Protein AF-A0A5R2N1Y0-F1 (afdb_monomer_lite)

Secondary structure (DSSP, 8-state):
-TT-S------S-----GGGGGGS-HHHHHHHHHHHHHHHHHH-HHHHHHHHHHHHHHHHTSHHHHHHHHHHHHHHHHHHHH-TTSSSGGGGGGTTHHHHHHHHHHTTT-TTT--HHHHHHHHHHHHHHHHHHTTSS-HHHHHHHHHHT-

Structure (mmCIF, N/CA/C/O backbone):
data_AF-A0A5R2N1Y0-F1
#
_entry.id   AF-A0A5R2N1Y0-F1
#
loop_
_atom_site.group_PDB
_atom_site.id
_atom_site.type_symbol
_atom_site.label_atom_id
_atom_site.label_alt_id
_atom_site.label_comp_id
_atom_site.label_asym_id
_atom_site.label_entity_id
_atom_site.label_seq_id
_atom_site.pdbx_PDB_ins_code
_atom_site.Cartn_x
_atom_site.Cartn_y
_atom_site.Cartn_z
_atom_site.occupancy
_atom_site.B_iso_or_equiv
_atom_site.auth_seq_id
_atom_site.auth_comp_id
_atom_site.auth_asym_id
_atom_site.auth_atom_id
_atom_site.pdbx_PDB_model_num
ATOM 1 N N . GLY A 1 1 ? 13.687 18.763 3.401 1.00 62.72 1 GLY A N 1
ATOM 2 C CA . GLY A 1 1 ? 13.274 17.376 3.109 1.00 62.72 1 GLY A CA 1
ATOM 3 C C . GLY A 1 1 ? 12.620 16.778 4.337 1.00 62.72 1 GLY A C 1
ATOM 4 O O . GLY A 1 1 ? 12.971 17.194 5.436 1.00 62.72 1 GLY A O 1
ATOM 5 N N . LYS A 1 2 ? 11.665 15.855 4.161 1.00 71.69 2 LYS A N 1
ATOM 6 C CA . LYS A 1 2 ? 11.088 15.062 5.264 1.00 71.69 2 LYS A CA 1
ATOM 7 C C . LYS A 1 2 ? 12.122 14.015 5.724 1.00 71.69 2 LYS A C 1
ATOM 9 O O . LYS A 1 2 ? 12.886 13.537 4.894 1.00 71.69 2 LYS A O 1
ATOM 14 N N . ASN A 1 3 ? 12.158 13.692 7.019 1.00 80.44 3 ASN A N 1
ATOM 15 C CA . ASN A 1 3 ? 12.968 12.609 7.614 1.00 80.44 3 ASN A CA 1
ATOM 16 C C . ASN A 1 3 ? 14.490 12.646 7.332 1.00 80.44 3 ASN A C 1
ATOM 18 O O . ASN A 1 3 ? 15.128 11.604 7.262 1.00 80.44 3 ASN A O 1
ATOM 22 N N . LEU A 1 4 ? 15.091 13.836 7.190 1.00 86.06 4 LEU A N 1
ATOM 23 C CA . LEU A 1 4 ? 16.529 13.982 6.888 1.00 86.06 4 LEU A CA 1
ATOM 24 C C . LEU A 1 4 ? 17.471 13.683 8.069 1.00 86.06 4 LEU A C 1
ATOM 26 O O . LEU A 1 4 ? 18.676 13.568 7.870 1.00 86.06 4 LEU A O 1
ATOM 30 N N . VAL A 1 5 ? 16.945 13.605 9.293 1.00 92.12 5 VAL A N 1
ATOM 31 C CA . VAL A 1 5 ? 17.715 13.326 10.512 1.00 92.12 5 VAL A CA 1
ATOM 32 C C . VAL A 1 5 ? 16.992 12.229 11.286 1.00 92.12 5 VAL A C 1
ATOM 34 O O . VAL A 1 5 ? 15.811 12.379 11.596 1.00 92.12 5 VAL A O 1
ATOM 37 N N . GLY A 1 6 ? 17.691 11.136 11.596 1.00 90.38 6 GLY A N 1
ATOM 38 C CA . GLY A 1 6 ? 17.129 9.989 12.306 1.00 90.38 6 GLY A CA 1
ATOM 39 C C . GLY A 1 6 ? 18.164 8.903 12.600 1.00 90.38 6 GLY A C 1
ATOM 40 O O . GLY A 1 6 ? 19.338 9.041 12.260 1.00 90.38 6 GLY A O 1
ATOM 41 N N . VAL A 1 7 ? 17.711 7.825 13.242 1.00 92.38 7 VAL A N 1
ATOM 42 C CA . VAL A 1 7 ? 18.496 6.613 13.524 1.00 92.38 7 VAL A CA 1
ATOM 43 C C . VAL A 1 7 ? 17.665 5.372 13.200 1.00 92.38 7 VAL A C 1
ATOM 45 O O . VAL A 1 7 ? 16.441 5.392 13.341 1.00 92.38 7 VAL A O 1
ATOM 48 N N . PHE A 1 8 ? 18.323 4.284 12.797 1.00 90.12 8 PHE A N 1
ATOM 49 C CA . PHE A 1 8 ? 17.684 2.974 12.671 1.00 90.12 8 PHE A CA 1
ATOM 50 C C . PHE A 1 8 ? 17.587 2.334 14.062 1.00 90.12 8 PHE A C 1
ATOM 52 O O . PHE A 1 8 ? 18.607 2.018 14.672 1.00 90.12 8 PHE A O 1
ATOM 59 N N . LEU A 1 9 ? 16.367 2.186 14.586 1.00 92.50 9 LEU A N 1
ATOM 60 C CA . LEU A 1 9 ? 16.104 1.589 15.897 1.00 92.50 9 LEU A CA 1
ATOM 61 C C . LEU A 1 9 ? 14.859 0.697 15.835 1.00 92.50 9 LEU A C 1
ATOM 63 O O . LEU A 1 9 ? 13.765 1.177 15.540 1.00 92.50 9 LEU A O 1
ATOM 67 N N . GLN A 1 10 ? 15.025 -0.591 16.141 1.00 92.38 10 GLN A N 1
ATOM 68 C CA . GLN A 1 10 ? 13.925 -1.557 16.155 1.00 92.38 10 GLN A CA 1
ATOM 69 C C . GLN A 1 10 ? 13.102 -1.446 17.454 1.00 92.38 10 GLN A C 1
ATOM 71 O O . GLN A 1 10 ? 13.680 -1.309 18.539 1.00 92.38 10 GLN A O 1
ATOM 76 N N . PRO A 1 11 ? 11.760 -1.521 17.389 1.00 94.12 11 PRO A N 1
ATOM 77 C CA . PRO A 1 11 ? 10.923 -1.567 18.583 1.00 94.12 11 PRO A CA 1
ATOM 78 C C . PRO A 1 11 ? 11.066 -2.915 19.305 1.00 94.12 11 PRO A C 1
ATOM 80 O O . PRO A 1 11 ? 11.349 -3.941 18.693 1.00 94.12 11 PRO A O 1
ATOM 83 N N . ARG A 1 12 ? 10.798 -2.941 20.618 1.00 96.56 12 ARG A N 1
ATOM 84 C CA . ARG A 1 12 ? 10.748 -4.203 21.388 1.00 96.56 12 ARG A CA 1
ATOM 85 C C . ARG A 1 12 ? 9.492 -5.031 21.098 1.00 96.56 12 ARG A C 1
ATOM 87 O O . ARG A 1 12 ? 9.517 -6.243 21.272 1.00 96.56 12 ARG A O 1
ATOM 94 N N . LEU A 1 13 ? 8.400 -4.365 20.727 1.00 95.94 13 LEU A N 1
ATOM 95 C CA . LEU A 1 13 ? 7.104 -4.955 20.401 1.00 95.94 13 LEU A CA 1
ATOM 96 C C . LEU A 1 13 ? 6.306 -3.960 19.551 1.00 95.94 13 LEU A C 1
ATOM 98 O O . LEU A 1 13 ? 6.347 -2.758 19.814 1.00 95.94 13 LEU A O 1
ATOM 102 N N . VAL A 1 14 ? 5.549 -4.472 18.582 1.00 95.44 14 VAL A N 1
ATOM 103 C CA . VAL A 1 14 ? 4.471 -3.742 17.906 1.00 95.44 14 VAL A CA 1
ATOM 104 C C . VAL A 1 14 ? 3.162 -4.442 18.257 1.00 95.44 14 VAL A C 1
ATOM 106 O O . VAL A 1 14 ? 3.013 -5.630 17.982 1.00 95.44 14 VAL A O 1
ATOM 109 N N . LEU A 1 15 ? 2.234 -3.719 18.882 1.00 95.88 15 LEU A N 1
ATOM 110 C CA . LEU A 1 15 ? 0.881 -4.195 19.164 1.00 95.88 15 LEU A CA 1
ATOM 111 C C . LEU A 1 15 ? -0.081 -3.500 18.198 1.00 95.88 15 LEU A C 1
ATOM 113 O O . LEU A 1 15 ? -0.188 -2.275 18.222 1.00 95.88 15 LEU A O 1
ATOM 117 N N . ALA A 1 16 ? -0.749 -4.277 17.347 1.00 93.69 16 ALA A N 1
ATOM 118 C CA . ALA A 1 16 ? -1.691 -3.778 16.350 1.00 93.69 16 ALA A CA 1
ATOM 119 C C . ALA A 1 16 ? -3.086 -4.352 16.625 1.00 93.69 16 ALA A C 1
ATOM 121 O O . ALA A 1 16 ? -3.430 -5.424 16.134 1.00 93.69 16 ALA A O 1
ATOM 122 N N . ASP A 1 17 ? -3.867 -3.645 17.441 1.00 95.44 17 ASP A N 1
ATOM 123 C CA . ASP A 1 17 ? -5.274 -3.970 17.677 1.00 95.44 17 ASP A CA 1
ATOM 124 C C . ASP A 1 17 ? -6.114 -3.539 16.465 1.00 95.44 17 ASP A C 1
ATOM 126 O O . ASP A 1 17 ? -6.199 -2.353 16.130 1.00 95.44 17 ASP A O 1
ATOM 130 N N . THR A 1 18 ? -6.701 -4.514 15.773 1.00 95.38 18 THR A N 1
ATOM 131 C CA . THR A 1 18 ? -7.442 -4.282 14.530 1.00 95.38 18 THR A CA 1
ATOM 132 C C . THR A 1 18 ? -8.825 -3.678 14.745 1.00 95.38 18 THR A C 1
ATOM 134 O O . THR A 1 18 ? -9.396 -3.165 13.780 1.00 95.38 18 THR A O 1
ATOM 137 N N . GLU A 1 19 ? -9.362 -3.720 15.967 1.00 94.69 19 GLU A N 1
ATOM 138 C CA . GLU A 1 19 ? -10.666 -3.134 16.310 1.00 94.69 19 GLU A CA 1
ATOM 139 C C . GLU A 1 19 ? -10.589 -1.603 16.367 1.00 94.69 19 GLU A C 1
ATOM 141 O O . GLU A 1 19 ? -11.542 -0.909 16.020 1.00 94.69 19 GLU A O 1
ATOM 146 N N . VAL A 1 20 ? -9.416 -1.039 16.682 1.00 96.00 20 VAL A N 1
ATOM 147 C CA . VAL A 1 20 ? -9.197 0.422 16.678 1.00 96.00 20 VAL A CA 1
ATOM 148 C C . VAL A 1 20 ? -9.515 1.039 15.307 1.00 96.00 20 VAL A C 1
ATOM 150 O O . VAL A 1 20 ? -9.963 2.188 15.223 1.00 96.00 20 VAL A O 1
ATOM 153 N N . LEU A 1 21 ? -9.347 0.266 14.228 1.00 97.19 21 LEU A N 1
ATOM 154 C CA . LEU A 1 21 ? -9.625 0.696 12.858 1.00 97.19 21 LEU A CA 1
ATOM 155 C C . LEU A 1 21 ? -11.114 0.963 12.592 1.00 97.19 21 LEU A C 1
ATOM 157 O O . LEU A 1 21 ? -11.416 1.692 11.651 1.00 97.19 21 LEU A O 1
ATOM 161 N N . ASP A 1 22 ? -12.034 0.467 13.425 1.00 96.12 22 ASP A N 1
ATOM 162 C CA . ASP A 1 22 ? -13.475 0.731 13.272 1.00 96.12 22 ASP A CA 1
ATOM 163 C C . ASP A 1 22 ? -13.849 2.192 13.556 1.00 96.12 22 ASP A C 1
ATOM 165 O O . ASP A 1 22 ? -14.909 2.664 13.146 1.00 96.12 22 ASP A O 1
ATOM 169 N N . THR A 1 23 ? -12.963 2.935 14.225 1.00 96.88 23 THR A N 1
ATOM 170 C CA . THR A 1 23 ? -13.138 4.372 14.489 1.00 96.88 23 THR A CA 1
ATOM 171 C C . THR A 1 23 ? -12.420 5.266 13.475 1.00 96.88 23 THR A C 1
ATOM 173 O O . THR A 1 23 ? -12.586 6.488 13.493 1.00 96.88 23 THR A O 1
ATOM 176 N N . LEU A 1 24 ? -11.622 4.679 12.577 1.00 97.62 24 LEU A N 1
ATOM 177 C CA . LEU A 1 24 ? -10.833 5.411 11.595 1.00 97.62 24 LEU A CA 1
ATOM 178 C C . LEU A 1 24 ? -11.743 5.947 10.474 1.00 97.62 24 LEU A C 1
ATOM 180 O O . LEU A 1 24 ? -12.561 5.193 9.939 1.00 97.62 24 LEU A O 1
ATOM 184 N N . PRO A 1 25 ? -11.602 7.218 10.043 1.00 97.38 25 PRO A N 1
ATOM 185 C CA . PRO A 1 25 ? -12.332 7.707 8.883 1.00 97.38 25 PRO A CA 1
ATOM 186 C C . PRO A 1 25 ? -12.077 6.819 7.665 1.00 97.38 25 PRO A C 1
ATOM 188 O O . PRO A 1 25 ? -10.933 6.505 7.337 1.00 97.38 25 PRO A O 1
ATOM 191 N N . ILE A 1 26 ? -13.143 6.465 6.945 1.00 97.38 26 ILE A N 1
ATOM 192 C CA . ILE A 1 26 ? -13.067 5.542 5.803 1.00 97.38 26 ILE A CA 1
ATOM 193 C C . ILE A 1 26 ? -12.047 5.975 4.738 1.00 97.38 26 ILE A C 1
ATOM 195 O O . ILE A 1 26 ? -11.435 5.134 4.085 1.00 97.38 26 ILE A O 1
ATOM 199 N N . ARG A 1 27 ? -11.827 7.287 4.581 1.00 97.88 27 ARG A N 1
ATOM 200 C CA . ARG A 1 27 ? -10.811 7.844 3.679 1.00 97.88 27 ARG A CA 1
ATOM 201 C C . ARG A 1 27 ? -9.393 7.431 4.084 1.00 97.88 27 ARG A C 1
ATOM 203 O O . ARG A 1 27 ? -8.631 6.994 3.230 1.00 97.88 27 ARG A O 1
ATOM 210 N N . GLU A 1 28 ? -9.071 7.502 5.372 1.00 97.94 28 GLU A N 1
ATOM 211 C CA . GLU A 1 28 ? -7.765 7.092 5.902 1.00 97.94 28 GLU A CA 1
ATOM 212 C C . GLU A 1 28 ? -7.592 5.572 5.836 1.00 97.94 28 GLU A C 1
ATOM 214 O O . GLU A 1 28 ? -6.517 5.084 5.493 1.00 97.94 28 GLU A O 1
ATOM 219 N N . PHE A 1 29 ? -8.665 4.807 6.072 1.00 98.06 29 PHE A N 1
ATOM 220 C CA . PHE A 1 29 ? -8.626 3.354 5.896 1.00 98.06 29 PHE A CA 1
ATOM 221 C C . PHE A 1 29 ? -8.324 2.972 4.439 1.00 98.06 29 PHE A C 1
ATOM 223 O O . PHE A 1 29 ? -7.453 2.143 4.186 1.00 98.06 29 PHE A O 1
ATOM 230 N N . ARG A 1 30 ? -8.988 3.614 3.466 1.00 97.94 30 ARG A N 1
ATOM 231 C CA . ARG A 1 30 ? -8.702 3.429 2.030 1.00 97.94 30 ARG A CA 1
ATOM 232 C C . ARG A 1 30 ? -7.267 3.807 1.677 1.00 97.94 30 ARG A C 1
ATOM 234 O O . ARG A 1 30 ? -6.619 3.082 0.929 1.00 97.94 30 ARG A O 1
ATOM 241 N N . ALA A 1 31 ? -6.765 4.906 2.238 1.00 97.81 31 ALA A N 1
ATOM 242 C CA . ALA A 1 31 ? -5.382 5.321 2.047 1.00 97.81 31 ALA A CA 1
ATOM 243 C C . ALA A 1 31 ? -4.401 4.255 2.570 1.00 97.81 31 ALA A C 1
ATOM 245 O O . ALA A 1 31 ? -3.474 3.879 1.858 1.00 97.81 31 ALA A O 1
ATOM 246 N N . GLY A 1 32 ? -4.636 3.702 3.763 1.00 97.69 32 GLY A N 1
ATOM 247 C CA . GLY A 1 32 ? -3.838 2.593 4.294 1.00 97.69 32 GLY A CA 1
ATOM 248 C C . GLY A 1 32 ? -3.960 1.305 3.471 1.00 97.69 32 GLY A C 1
ATOM 249 O O . GLY A 1 32 ? -2.975 0.595 3.282 1.00 97.69 32 GLY A O 1
ATOM 250 N N . TYR A 1 33 ? -5.142 1.017 2.922 1.00 98.31 33 TYR A N 1
ATOM 251 C CA . TYR A 1 33 ? -5.372 -0.158 2.079 1.00 98.31 33 TYR A CA 1
ATOM 252 C C . TYR A 1 33 ? -4.528 -0.147 0.795 1.00 98.31 33 TYR A C 1
ATOM 254 O O . TYR A 1 33 ? -4.066 -1.203 0.362 1.00 98.31 33 TYR A O 1
ATOM 262 N N . ALA A 1 34 ? -4.253 1.027 0.216 1.00 98.25 34 ALA A N 1
ATOM 263 C CA . ALA A 1 34 ? -3.364 1.139 -0.942 1.00 98.25 34 ALA A CA 1
ATOM 264 C C . ALA A 1 34 ? -1.969 0.543 -0.663 1.00 98.25 34 ALA A C 1
ATOM 266 O O . ALA A 1 34 ? -1.387 -0.117 -1.523 1.00 98.25 34 ALA A O 1
ATOM 267 N N . GLU A 1 35 ? -1.457 0.695 0.558 1.00 97.94 35 GLU A N 1
ATOM 268 C CA . GLU A 1 35 ? -0.184 0.097 0.971 1.00 97.94 35 GLU A CA 1
ATOM 269 C C . GLU A 1 35 ? -0.266 -1.430 1.113 1.00 97.94 35 GLU A C 1
ATOM 271 O O . GLU A 1 35 ? 0.707 -2.122 0.814 1.00 97.94 35 GLU A O 1
ATOM 276 N N . LEU A 1 36 ? -1.422 -1.979 1.509 1.00 97.12 36 LEU A N 1
ATOM 277 C CA . LEU A 1 36 ? -1.640 -3.432 1.514 1.00 97.12 36 LEU A CA 1
ATOM 278 C C . LEU A 1 36 ? -1.548 -3.990 0.090 1.00 97.12 36 LEU A C 1
ATOM 280 O O . LEU A 1 36 ? -0.793 -4.931 -0.155 1.00 97.12 36 LEU A O 1
ATOM 284 N N . ALA A 1 37 ? -2.255 -3.363 -0.856 1.00 98.19 37 ALA A N 1
ATOM 285 C CA . ALA A 1 37 ? -2.208 -3.744 -2.265 1.00 98.19 37 ALA A CA 1
ATOM 286 C C . ALA A 1 37 ? -0.781 -3.650 -2.833 1.00 98.19 37 ALA A C 1
ATOM 288 O O . ALA A 1 37 ? -0.351 -4.547 -3.559 1.00 98.19 37 ALA A O 1
ATO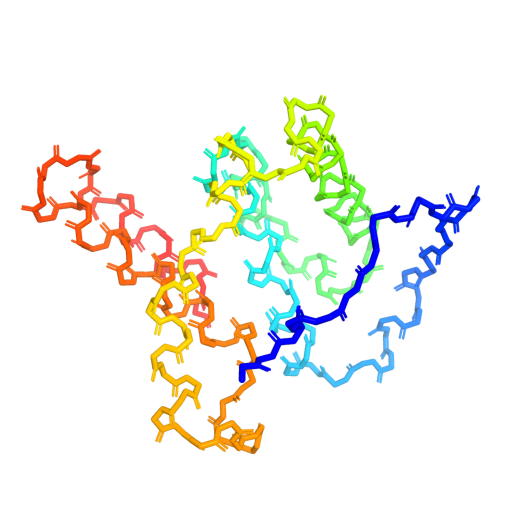M 289 N N . LYS A 1 38 ? -0.010 -2.623 -2.442 1.00 98.38 38 LYS A N 1
ATOM 290 C CA . LYS A 1 38 ? 1.391 -2.446 -2.852 1.00 98.38 38 LYS A CA 1
ATOM 291 C C . LYS A 1 38 ? 2.250 -3.676 -2.552 1.00 98.38 38 LYS A C 1
ATOM 293 O O . LYS A 1 38 ? 3.023 -4.088 -3.411 1.00 98.38 38 LYS A O 1
ATOM 298 N N . TYR A 1 39 ? 2.113 -4.284 -1.371 1.00 97.56 39 TYR A N 1
ATOM 299 C CA . TYR A 1 39 ? 2.870 -5.498 -1.035 1.00 97.56 39 TYR A CA 1
ATOM 300 C C . TYR A 1 39 ? 2.540 -6.667 -1.966 1.00 97.56 39 TYR A C 1
ATOM 302 O O . TYR A 1 39 ? 3.450 -7.381 -2.386 1.00 97.56 39 TYR A O 1
ATOM 310 N N . GLY A 1 40 ? 1.263 -6.822 -2.327 1.00 97.12 40 GLY A N 1
ATOM 311 C CA . GLY A 1 40 ? 0.829 -7.808 -3.313 1.00 97.12 40 GLY A CA 1
ATOM 312 C C . GLY A 1 40 ? 1.479 -7.599 -4.685 1.00 97.12 40 GLY A C 1
ATOM 313 O O . GLY A 1 40 ? 1.937 -8.549 -5.314 1.00 97.12 40 GLY A O 1
ATOM 314 N N . LEU A 1 41 ? 1.581 -6.340 -5.115 1.00 97.25 41 LEU A N 1
ATOM 315 C CA . LEU A 1 41 ? 2.114 -5.956 -6.426 1.00 97.25 41 LEU A CA 1
ATOM 316 C C . LEU A 1 41 ? 3.643 -6.013 -6.537 1.00 97.25 41 LEU A C 1
ATOM 318 O O . LEU A 1 41 ? 4.157 -6.067 -7.650 1.00 97.25 41 LEU A O 1
ATOM 322 N N . ILE A 1 42 ? 4.371 -5.972 -5.419 1.00 95.62 42 ILE A N 1
ATOM 323 C CA . ILE A 1 42 ? 5.840 -6.023 -5.427 1.00 95.62 42 ILE A CA 1
ATOM 324 C C . ILE A 1 42 ? 6.343 -7.460 -5.598 1.00 95.62 42 ILE A C 1
ATOM 326 O O . ILE A 1 42 ? 7.167 -7.708 -6.471 1.00 95.62 42 ILE A O 1
ATOM 330 N N . ASP A 1 43 ? 5.889 -8.383 -4.743 1.00 92.44 43 ASP A N 1
ATOM 331 C CA . ASP A 1 43 ? 6.462 -9.740 -4.657 1.00 92.44 43 ASP A CA 1
ATOM 332 C C . ASP A 1 43 ? 5.500 -10.750 -3.992 1.00 92.44 43 ASP A C 1
ATOM 334 O O . ASP A 1 43 ? 5.927 -11.727 -3.385 1.00 92.44 43 ASP A O 1
ATOM 338 N N . ARG A 1 44 ? 4.180 -10.496 -4.013 1.00 96.62 44 ARG A N 1
ATOM 339 C CA . ARG A 1 44 ? 3.166 -11.410 -3.439 1.00 96.62 44 ARG A CA 1
ATOM 340 C C . ARG A 1 44 ? 1.906 -11.494 -4.311 1.00 96.62 44 ARG A C 1
ATOM 342 O O . ARG A 1 44 ? 0.832 -11.054 -3.885 1.00 96.62 44 ARG A O 1
ATOM 349 N N . PRO A 1 45 ? 1.995 -12.047 -5.531 1.00 96.44 45 PRO A N 1
ATOM 350 C CA . PRO A 1 45 ? 0.871 -12.071 -6.467 1.00 96.44 45 PRO A CA 1
ATOM 351 C C . PRO A 1 45 ? -0.347 -12.840 -5.928 1.00 96.44 45 PRO A C 1
ATOM 353 O O . PRO A 1 45 ? -1.483 -12.442 -6.194 1.00 96.44 45 PRO A O 1
ATOM 356 N N . GLU A 1 46 ? -0.142 -13.889 -5.126 1.00 98.12 46 GLU A N 1
ATOM 357 C CA . GLU A 1 46 ? -1.222 -14.628 -4.463 1.00 98.12 46 GLU A CA 1
ATOM 358 C C . GLU A 1 46 ? -1.940 -13.761 -3.426 1.00 98.12 46 GLU A C 1
ATOM 360 O O . GLU A 1 46 ? -3.164 -13.822 -3.317 1.00 98.12 46 GLU A O 1
ATOM 365 N N . PHE A 1 47 ? -1.204 -12.910 -2.702 1.00 98.44 47 PHE A N 1
ATOM 366 C CA . PHE A 1 47 ? -1.802 -11.962 -1.765 1.00 98.44 47 PHE A CA 1
ATOM 367 C C . PHE A 1 47 ? -2.609 -10.889 -2.498 1.00 98.44 47 PHE A C 1
ATOM 369 O O . PHE A 1 47 ? -3.713 -10.562 -2.069 1.00 98.44 47 PHE A O 1
ATOM 376 N N . PHE A 1 48 ? -2.121 -10.384 -3.636 1.00 98.50 48 PHE A N 1
ATOM 377 C CA . PHE A 1 48 ? -2.900 -9.453 -4.455 1.00 98.50 48 PHE A CA 1
ATOM 378 C C . PHE A 1 48 ? -4.201 -10.095 -4.964 1.00 98.50 48 PHE A C 1
ATOM 380 O O . PHE A 1 48 ? -5.273 -9.513 -4.817 1.00 98.50 48 PHE A O 1
ATOM 387 N N . ALA A 1 49 ? -4.138 -11.328 -5.477 1.00 98.50 49 ALA A N 1
ATOM 388 C CA . ALA A 1 49 ? -5.330 -12.073 -5.891 1.00 98.50 49 ALA A CA 1
ATOM 389 C C . ALA A 1 49 ? -6.300 -12.326 -4.721 1.00 98.50 49 ALA A C 1
ATOM 391 O O . ALA A 1 49 ? -7.520 -12.238 -4.871 1.00 98.50 49 ALA A O 1
ATOM 392 N N . TRP A 1 50 ? -5.768 -12.605 -3.531 1.00 98.62 50 TRP A N 1
ATOM 393 C CA . TRP A 1 50 ? -6.571 -12.749 -2.323 1.00 98.62 50 TRP A CA 1
ATOM 394 C C . TRP A 1 50 ? -7.257 -11.433 -1.931 1.00 98.62 50 TRP A C 1
ATOM 396 O O . TRP A 1 50 ? -8.436 -11.451 -1.569 1.00 98.62 50 TRP A O 1
ATOM 406 N N . LEU A 1 51 ? -6.566 -10.293 -2.045 1.00 98.50 51 LEU A N 1
ATOM 407 C CA . LEU A 1 51 ? -7.132 -8.966 -1.791 1.00 98.50 51 LEU A CA 1
ATOM 408 C C . LEU A 1 51 ? -8.270 -8.649 -2.765 1.00 98.50 51 LEU A C 1
ATOM 410 O O . LEU A 1 51 ? -9.319 -8.180 -2.324 1.00 98.50 51 LEU A O 1
ATOM 414 N N . GLU A 1 52 ? -8.126 -8.968 -4.052 1.00 98.25 52 GLU A N 1
ATOM 415 C CA . GLU A 1 52 ? 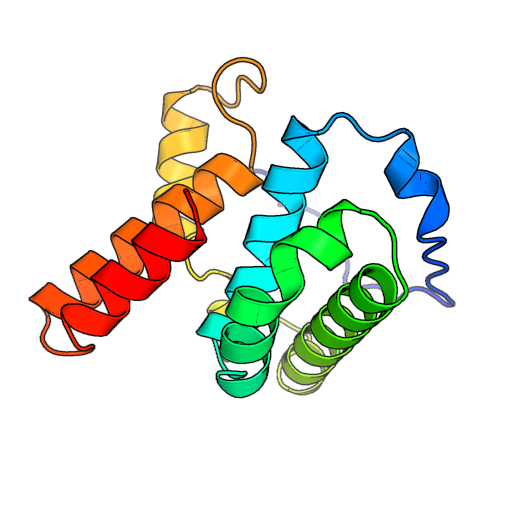-9.203 -8.811 -5.041 1.00 98.25 52 GLU A CA 1
ATOM 416 C C . GLU A 1 52 ? -10.477 -9.568 -4.642 1.00 98.25 52 GLU A C 1
ATOM 418 O O . GLU A 1 52 ? -11.581 -9.048 -4.805 1.00 98.25 52 GLU A O 1
ATOM 423 N N . ALA A 1 53 ? -10.335 -10.762 -4.064 1.00 98.25 53 ALA A N 1
ATOM 424 C CA . ALA A 1 53 ? -11.463 -11.575 -3.621 1.00 98.25 53 ALA A CA 1
ATOM 425 C C . ALA A 1 53 ? -12.036 -11.164 -2.250 1.00 98.25 53 ALA A C 1
ATOM 427 O O . ALA A 1 53 ? -13.210 -11.425 -1.979 1.00 98.25 53 ALA A O 1
ATOM 428 N N . ASN A 1 54 ? -11.236 -10.548 -1.371 1.00 98.25 54 ASN A N 1
ATOM 429 C CA . ASN A 1 54 ? -11.591 -10.369 0.045 1.00 98.25 54 ASN A CA 1
ATOM 430 C C . ASN A 1 54 ? -11.624 -8.915 0.535 1.00 98.25 54 ASN A C 1
ATOM 432 O O . ASN A 1 54 ? -11.969 -8.694 1.698 1.00 98.25 54 ASN A O 1
ATOM 436 N N . TRP A 1 55 ? -11.334 -7.915 -0.306 1.00 97.31 55 TRP A N 1
ATOM 437 C CA . TRP A 1 55 ? -11.276 -6.508 0.119 1.00 97.31 55 TRP A CA 1
ATOM 438 C C . TRP A 1 55 ? -12.532 -6.066 0.883 1.00 97.31 55 TRP A C 1
ATOM 440 O O . TRP A 1 55 ? -12.425 -5.429 1.926 1.00 97.31 55 TRP A O 1
ATOM 450 N N . GLY A 1 56 ? -13.729 -6.477 0.449 1.00 97.50 56 GLY A N 1
ATOM 451 C CA . GLY A 1 56 ? -14.975 -6.110 1.128 1.00 97.50 56 GLY A CA 1
ATOM 452 C C . GLY A 1 56 ? -15.022 -6.579 2.587 1.00 97.50 56 GLY A C 1
ATOM 453 O O . GLY A 1 56 ? -15.502 -5.859 3.459 1.00 97.50 56 GLY A O 1
ATOM 454 N N . LYS A 1 57 ? -14.453 -7.753 2.877 1.00 97.75 57 LYS A N 1
ATOM 455 C CA . LYS A 1 57 ? -14.394 -8.317 4.232 1.00 97.75 57 LYS A CA 1
ATOM 456 C C . LYS A 1 57 ? -13.298 -7.685 5.089 1.00 97.75 57 LYS A C 1
ATOM 458 O O . LYS A 1 57 ? -13.505 -7.481 6.283 1.00 97.75 57 LYS A O 1
ATOM 463 N N . VAL A 1 58 ? -12.175 -7.302 4.472 1.00 97.88 58 VAL A N 1
ATOM 464 C CA . VAL A 1 58 ? -11.123 -6.494 5.117 1.00 97.88 58 VAL A CA 1
ATOM 465 C C . VAL A 1 58 ? -11.716 -5.180 5.639 1.00 97.88 58 VAL A C 1
ATOM 467 O O . VAL A 1 58 ? -11.501 -4.799 6.792 1.00 97.88 58 VAL A O 1
ATOM 470 N N . PHE A 1 59 ? -12.523 -4.513 4.812 1.00 97.25 59 PHE A N 1
ATOM 471 C CA . PHE A 1 59 ? -13.213 -3.279 5.184 1.00 97.25 59 PHE A CA 1
ATOM 472 C C . PHE A 1 59 ? -14.292 -3.514 6.247 1.00 97.25 59 PHE A C 1
ATOM 474 O O . PHE A 1 59 ? -14.418 -2.712 7.169 1.00 97.25 59 PHE A O 1
ATOM 481 N N . ALA A 1 60 ? -15.013 -4.636 6.174 1.00 96.62 60 ALA A N 1
ATOM 482 C CA . ALA A 1 60 ? -16.046 -4.999 7.145 1.00 96.62 60 ALA A CA 1
ATOM 483 C C . ALA A 1 60 ? -15.513 -5.335 8.553 1.00 96.62 60 ALA A C 1
ATOM 485 O O . ALA A 1 60 ? -16.313 -5.460 9.474 1.00 96.62 60 ALA A O 1
ATOM 486 N N . GLY A 1 61 ? -14.195 -5.490 8.729 1.00 94.50 61 GLY A N 1
ATOM 487 C CA . GLY A 1 61 ? -13.591 -5.790 10.034 1.00 94.50 61 GLY A CA 1
ATOM 488 C C . GLY A 1 61 ? -13.619 -7.249 10.449 1.00 94.50 61 GLY A C 1
ATOM 489 O O . GLY A 1 61 ? -13.403 -7.557 11.616 1.00 94.50 61 GLY A O 1
ATOM 490 N N . GLY A 1 62 ? -13.840 -8.150 9.491 1.00 91.19 62 GLY A N 1
ATOM 491 C CA . GLY A 1 62 ? -13.735 -9.587 9.715 1.00 91.19 62 GLY A CA 1
ATOM 492 C C . GLY A 1 62 ? -12.294 -10.068 9.951 1.00 91.19 62 GLY A C 1
ATOM 493 O O . GLY A 1 62 ? -11.346 -9.275 9.899 1.00 91.19 62 GLY A O 1
ATOM 494 N N . PRO A 1 63 ? -12.100 -11.385 10.153 1.00 96.69 63 PRO A N 1
ATOM 495 C CA . PRO A 1 63 ? -10.773 -11.991 10.304 1.00 96.69 63 PRO A CA 1
ATOM 496 C C . PRO A 1 63 ? -9.834 -11.685 9.126 1.00 96.69 63 PRO A C 1
ATOM 498 O O . PRO A 1 63 ? -8.623 -11.575 9.317 1.00 96.69 63 PRO A O 1
ATOM 501 N N . GLU A 1 64 ? -10.383 -11.447 7.932 1.00 98.12 64 GLU A N 1
ATOM 502 C CA . GLU A 1 64 ? -9.639 -11.023 6.747 1.00 98.12 64 GLU A CA 1
ATOM 503 C C . GLU A 1 64 ? -8.865 -9.711 6.970 1.00 98.12 64 GLU A C 1
ATOM 505 O O . GLU A 1 64 ? -7.781 -9.530 6.416 1.00 98.12 64 GLU A O 1
ATOM 510 N N . ARG A 1 65 ? -9.364 -8.794 7.811 1.00 97.88 65 ARG A N 1
ATOM 511 C CA . ARG A 1 65 ? -8.632 -7.563 8.146 1.00 97.88 65 ARG A CA 1
ATOM 512 C C . ARG A 1 65 ? -7.319 -7.884 8.859 1.00 97.88 65 ARG A C 1
ATOM 514 O O . ARG A 1 65 ? -6.272 -7.358 8.485 1.00 97.88 65 ARG A O 1
ATOM 521 N N . ALA A 1 66 ? -7.374 -8.755 9.863 1.00 97.38 66 ALA A N 1
ATOM 522 C CA . ALA A 1 66 ? -6.195 -9.178 10.609 1.00 97.38 66 ALA A CA 1
ATOM 523 C C . ALA A 1 66 ? -5.229 -9.983 9.729 1.00 97.38 66 ALA A C 1
ATOM 525 O O . ALA A 1 66 ? -4.019 -9.771 9.803 1.00 97.38 66 ALA A O 1
ATOM 526 N N . GLU A 1 67 ? -5.752 -10.846 8.855 1.00 97.94 67 GLU A N 1
ATOM 527 C CA . GLU A 1 67 ? -4.952 -11.603 7.888 1.00 97.94 67 GLU A CA 1
ATOM 528 C C . GLU A 1 67 ? -4.189 -10.679 6.928 1.00 97.94 67 GLU A C 1
ATOM 530 O O . GLU A 1 67 ? -2.975 -10.824 6.775 1.00 97.94 67 GLU A O 1
ATOM 535 N N . ALA A 1 68 ? -4.861 -9.674 6.359 1.00 98.19 68 ALA A N 1
ATOM 536 C CA . ALA A 1 68 ? -4.239 -8.715 5.449 1.00 98.19 68 ALA A CA 1
ATOM 537 C C . ALA A 1 68 ? -3.129 -7.895 6.128 1.00 98.19 68 ALA A C 1
ATOM 539 O O . ALA A 1 68 ? -2.057 -7.694 5.554 1.00 98.19 68 ALA A O 1
ATOM 540 N N . ILE A 1 69 ? -3.364 -7.447 7.366 1.00 97.81 69 ILE A N 1
ATOM 541 C CA . ILE A 1 69 ? -2.370 -6.705 8.153 1.00 97.81 69 ILE A CA 1
ATOM 542 C C . ILE A 1 69 ? -1.174 -7.602 8.487 1.00 97.81 69 ILE A C 1
ATOM 544 O O . ILE A 1 69 ? -0.029 -7.189 8.300 1.00 97.81 69 ILE A O 1
ATOM 548 N N . ALA A 1 70 ? -1.418 -8.836 8.935 1.00 97.56 70 ALA A N 1
ATOM 549 C CA . ALA A 1 70 ? -0.358 -9.789 9.245 1.00 97.56 70 ALA A CA 1
ATOM 550 C C . ALA A 1 70 ? 0.504 -10.099 8.012 1.00 97.56 70 ALA A C 1
ATOM 552 O O . ALA A 1 70 ? 1.730 -10.161 8.117 1.00 97.56 70 ALA A O 1
ATOM 553 N N . GLU A 1 71 ? -0.116 -10.244 6.842 1.00 97.94 71 GLU A N 1
ATOM 554 C CA . GLU A 1 71 ? 0.592 -10.504 5.593 1.00 97.94 71 GLU A CA 1
ATOM 555 C C . GLU A 1 71 ? 1.445 -9.315 5.142 1.00 97.94 71 GLU A C 1
ATOM 557 O O . GLU A 1 71 ? 2.611 -9.495 4.791 1.00 97.94 71 GLU A O 1
ATOM 562 N N . ALA A 1 72 ? 0.932 -8.088 5.251 1.00 96.94 72 ALA A N 1
ATOM 563 C CA . ALA A 1 72 ? 1.719 -6.885 4.988 1.00 96.94 72 ALA A CA 1
ATOM 564 C C . ALA A 1 72 ? 2.900 -6.731 5.964 1.00 96.94 72 ALA A C 1
ATOM 566 O O . ALA A 1 72 ? 4.004 -6.356 5.557 1.00 96.94 72 ALA A O 1
ATOM 567 N N . CYS A 1 73 ? 2.705 -7.071 7.243 1.00 97.19 73 CYS A N 1
ATOM 568 C CA . CYS A 1 73 ? 3.790 -7.111 8.221 1.00 97.19 73 CYS A CA 1
ATOM 569 C C . CYS A 1 73 ? 4.865 -8.135 7.834 1.00 97.19 73 CYS A C 1
ATOM 571 O O . CYS A 1 73 ? 6.046 -7.789 7.864 1.00 97.19 73 CYS A O 1
ATOM 573 N N . ARG A 1 74 ? 4.476 -9.353 7.426 1.00 97.31 74 ARG A N 1
ATOM 574 C CA . ARG A 1 74 ? 5.410 -10.377 6.921 1.00 97.31 74 ARG A CA 1
ATOM 575 C C . ARG A 1 74 ? 6.156 -9.889 5.681 1.00 97.31 74 ARG A C 1
ATOM 577 O O . ARG A 1 74 ? 7.379 -9.945 5.654 1.00 97.31 74 ARG A O 1
ATOM 584 N N . ALA A 1 75 ? 5.446 -9.318 4.709 1.00 95.94 75 ALA A N 1
ATOM 585 C CA . ALA A 1 75 ? 6.039 -8.769 3.492 1.00 95.94 75 ALA A CA 1
ATOM 586 C C . ALA A 1 75 ? 7.108 -7.712 3.789 1.00 95.94 75 ALA A C 1
ATOM 588 O O . ALA A 1 75 ? 8.221 -7.782 3.268 1.00 95.94 75 ALA A O 1
ATOM 589 N N . LYS A 1 76 ? 6.799 -6.756 4.671 1.00 95.31 76 LYS A N 1
ATOM 590 C CA . LYS A 1 76 ? 7.759 -5.728 5.074 1.00 95.31 76 LYS A CA 1
ATOM 591 C C . LYS A 1 76 ? 8.934 -6.313 5.853 1.00 95.31 76 LYS A C 1
ATOM 593 O O . LYS A 1 76 ? 10.064 -5.901 5.607 1.00 95.31 76 LYS A O 1
ATOM 598 N N . ALA A 1 77 ? 8.675 -7.232 6.782 1.00 94.75 77 ALA A N 1
ATOM 599 C CA . ALA A 1 77 ? 9.717 -7.878 7.571 1.00 94.75 77 ALA A CA 1
ATOM 600 C C . ALA A 1 77 ? 10.705 -8.629 6.672 1.00 94.75 77 ALA A C 1
ATOM 602 O O . ALA A 1 77 ? 11.907 -8.448 6.830 1.00 94.75 77 ALA A O 1
ATOM 603 N N . ASP A 1 78 ? 10.213 -9.371 5.679 1.00 94.62 78 ASP A N 1
ATOM 604 C CA . ASP A 1 78 ? 11.055 -10.117 4.743 1.00 94.62 78 ASP A CA 1
ATOM 605 C C . ASP A 1 78 ? 11.929 -9.188 3.890 1.00 94.62 78 ASP A C 1
ATOM 607 O O . ASP A 1 78 ? 13.102 -9.481 3.671 1.00 94.62 78 ASP A O 1
ATOM 611 N N . VAL A 1 79 ? 11.398 -8.046 3.437 1.00 93.50 79 VAL A N 1
ATOM 612 C CA . VAL A 1 79 ? 12.184 -7.046 2.690 1.00 93.50 79 VAL A CA 1
ATOM 613 C C . VAL A 1 79 ? 13.228 -6.373 3.585 1.00 93.50 79 VAL A C 1
ATOM 615 O O . VAL A 1 79 ? 14.385 -6.247 3.195 1.00 93.50 79 VAL A O 1
ATOM 618 N N . VAL A 1 80 ? 12.852 -5.966 4.801 1.00 92.62 80 VAL A N 1
ATOM 619 C CA . VAL A 1 80 ? 13.777 -5.326 5.754 1.00 92.62 80 VAL A CA 1
ATOM 620 C C . VAL A 1 80 ? 14.861 -6.300 6.217 1.00 92.62 80 VAL A C 1
ATOM 622 O O . VAL A 1 80 ? 16.001 -5.887 6.380 1.00 92.62 80 VAL A O 1
ATOM 625 N N . ALA A 1 81 ? 14.546 -7.586 6.383 1.00 92.62 81 ALA A N 1
ATOM 626 C CA . ALA A 1 81 ? 15.530 -8.608 6.728 1.00 92.62 81 ALA A CA 1
ATOM 627 C C . ALA A 1 81 ? 16.579 -8.806 5.622 1.00 92.62 81 ALA A C 1
ATOM 629 O O . ALA A 1 81 ? 17.730 -9.116 5.923 1.00 92.62 81 ALA A O 1
ATOM 630 N N . ARG A 1 82 ? 16.198 -8.611 4.351 1.00 91.94 82 ARG A N 1
ATOM 631 C CA . ARG A 1 82 ? 17.133 -8.636 3.216 1.00 91.94 82 ARG A CA 1
ATOM 632 C C . ARG A 1 82 ? 17.947 -7.350 3.078 1.00 91.94 82 ARG A C 1
ATOM 634 O O . ARG A 1 82 ? 19.087 -7.416 2.633 1.00 91.94 82 ARG A O 1
ATOM 641 N N . ASP A 1 83 ? 17.381 -6.201 3.448 1.00 92.00 83 ASP A N 1
ATOM 642 C CA . ASP A 1 83 ? 18.003 -4.887 3.251 1.00 92.00 83 ASP A CA 1
ATOM 643 C C . ASP A 1 83 ? 17.584 -3.871 4.333 1.00 92.00 83 ASP A C 1
ATOM 645 O O . ASP A 1 83 ? 16.768 -2.968 4.118 1.00 92.00 83 ASP A O 1
ATOM 649 N N . GLU A 1 84 ? 18.146 -4.015 5.538 1.00 88.62 84 GLU A N 1
ATOM 650 C CA . GLU A 1 84 ? 17.775 -3.182 6.693 1.00 88.62 84 GLU A CA 1
ATOM 651 C C . GLU A 1 84 ? 18.153 -1.706 6.497 1.00 88.62 84 GLU A C 1
ATOM 653 O O . GLU A 1 84 ? 17.413 -0.818 6.928 1.00 88.62 84 GLU A O 1
ATOM 658 N N . PHE A 1 85 ? 19.262 -1.434 5.805 1.00 88.12 85 PHE A N 1
ATOM 659 C CA . PHE A 1 85 ? 19.824 -0.089 5.637 1.00 88.12 85 PHE A CA 1
ATOM 660 C C . PHE A 1 85 ? 19.487 0.577 4.294 1.00 88.12 85 PHE A C 1
ATOM 662 O O . PHE A 1 85 ? 20.041 1.632 3.998 1.00 88.12 85 PHE A O 1
ATOM 669 N N . GLU A 1 86 ? 18.558 0.007 3.518 1.00 84.31 86 GLU A N 1
ATOM 670 C CA . GLU A 1 86 ? 18.020 0.604 2.284 1.00 84.31 86 GLU A CA 1
ATOM 671 C C . GLU A 1 86 ? 19.084 0.853 1.200 1.00 84.31 86 GLU A C 1
ATOM 673 O O . GLU A 1 86 ? 19.202 1.933 0.624 1.00 84.31 86 GLU A O 1
ATOM 678 N N . THR A 1 87 ? 19.883 -0.175 0.925 1.00 86.44 87 THR A N 1
ATOM 679 C CA . THR A 1 87 ? 20.962 -0.154 -0.075 1.00 86.44 87 THR A CA 1
ATOM 680 C C . THR A 1 87 ? 20.621 -0.881 -1.378 1.00 86.44 87 THR A C 1
ATOM 682 O O . THR A 1 87 ? 21.401 -0.821 -2.329 1.00 86.44 87 THR A O 1
ATOM 685 N N . GLY A 1 88 ? 19.459 -1.536 -1.452 1.00 91.50 88 GLY A N 1
ATOM 686 C CA . GLY A 1 88 ? 19.023 -2.327 -2.599 1.00 91.50 88 GLY A CA 1
ATOM 687 C C . GLY A 1 88 ? 17.525 -2.632 -2.564 1.00 91.50 88 GLY A C 1
ATOM 688 O O . GLY A 1 88 ? 16.704 -1.750 -2.822 1.00 91.50 88 GLY A O 1
ATOM 689 N N . ASP A 1 89 ? 17.171 -3.888 -2.274 1.00 86.88 89 ASP A N 1
ATOM 690 C CA . ASP A 1 89 ? 15.809 -4.448 -2.352 1.00 86.88 89 ASP A CA 1
ATOM 691 C C . ASP A 1 89 ? 14.729 -3.594 -1.684 1.00 86.88 89 ASP A C 1
ATOM 693 O O . ASP A 1 89 ? 13.588 -3.545 -2.154 1.00 86.88 89 ASP A O 1
ATOM 697 N N . ARG A 1 90 ? 15.056 -2.891 -0.596 1.00 91.06 90 ARG A N 1
ATOM 698 C CA . ARG A 1 90 ? 14.074 -2.086 0.130 1.00 91.06 90 ARG A CA 1
ATOM 699 C C . ARG A 1 90 ? 13.522 -0.931 -0.708 1.00 91.06 90 ARG A C 1
ATOM 701 O O . ARG A 1 90 ? 12.396 -0.498 -0.458 1.00 91.06 90 ARG A O 1
ATOM 708 N N . ALA A 1 91 ? 14.230 -0.512 -1.761 1.00 92.88 91 ALA A N 1
ATOM 709 C CA . ALA A 1 91 ? 13.737 0.460 -2.731 1.00 92.88 91 ALA A CA 1
ATOM 710 C C . ALA A 1 91 ? 12.456 -0.000 -3.453 1.00 92.88 91 ALA A C 1
ATOM 712 O O . ALA A 1 91 ? 11.672 0.847 -3.880 1.00 92.88 91 ALA A O 1
ATOM 713 N N . LEU A 1 92 ? 12.185 -1.310 -3.542 1.00 93.50 92 LEU A N 1
ATOM 714 C CA . LEU A 1 92 ? 10.942 -1.841 -4.11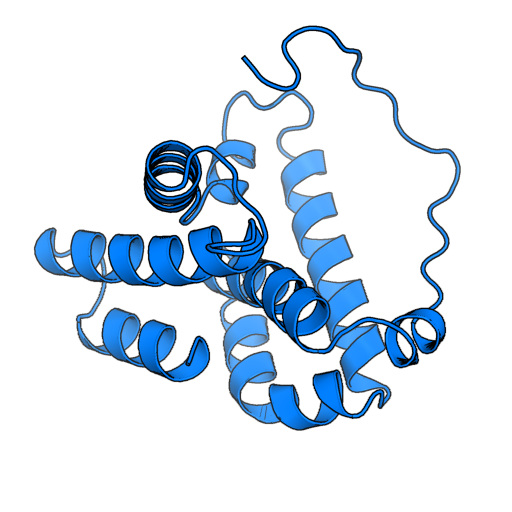7 1.00 93.50 92 LEU A CA 1
ATOM 715 C C . LEU A 1 92 ? 9.699 -1.375 -3.349 1.00 93.50 92 LEU A C 1
ATOM 717 O O . LEU A 1 92 ? 8.641 -1.174 -3.946 1.00 93.50 92 LEU A O 1
ATOM 721 N N . LEU A 1 93 ? 9.826 -1.109 -2.041 1.00 95.50 93 LEU A N 1
ATOM 722 C CA . LEU A 1 93 ? 8.737 -0.565 -1.222 1.00 95.50 93 LEU A CA 1
ATOM 723 C C . LEU A 1 93 ? 8.290 0.833 -1.674 1.00 95.50 93 LEU A C 1
ATOM 725 O O . LEU A 1 93 ? 7.231 1.290 -1.247 1.00 95.50 93 LEU A O 1
ATOM 729 N N . ASN A 1 94 ? 9.050 1.487 -2.553 1.00 97.19 94 ASN A N 1
ATOM 730 C CA . ASN A 1 94 ? 8.702 2.772 -3.147 1.00 97.19 94 ASN A CA 1
ATOM 731 C C . ASN A 1 94 ? 7.857 2.640 -4.428 1.00 97.19 94 ASN A C 1
ATOM 733 O O . ASN A 1 94 ? 7.678 3.633 -5.140 1.00 97.19 94 ASN A O 1
ATOM 737 N N . LEU A 1 95 ? 7.306 1.458 -4.745 1.00 98.12 95 LEU A N 1
ATOM 738 C CA . LEU A 1 95 ? 6.342 1.308 -5.840 1.00 98.12 95 LEU A CA 1
ATOM 739 C C . LEU A 1 95 ? 5.219 2.356 -5.708 1.00 98.12 95 LEU A C 1
ATOM 741 O O . LEU A 1 95 ? 4.616 2.530 -4.650 1.00 98.12 95 LEU A O 1
ATOM 745 N N . GLY A 1 96 ? 5.000 3.118 -6.780 1.00 98.25 96 GLY A N 1
ATOM 746 C CA . GLY A 1 96 ? 4.051 4.234 -6.834 1.00 98.25 96 GLY A CA 1
ATOM 747 C C . GLY A 1 96 ? 4.495 5.532 -6.142 1.00 98.25 96 GLY A C 1
ATOM 748 O O . GLY A 1 96 ? 3.993 6.599 -6.491 1.00 98.25 96 GLY A O 1
ATOM 749 N N . HIS A 1 97 ? 5.480 5.501 -5.241 1.00 98.38 97 HIS A N 1
ATOM 750 C CA . HIS A 1 97 ? 5.846 6.656 -4.413 1.00 98.38 97 HIS A CA 1
ATOM 751 C C . HIS A 1 97 ? 6.485 7.794 -5.213 1.00 98.38 97 HIS A C 1
ATOM 753 O O . HIS A 1 97 ? 6.272 8.956 -4.886 1.00 98.38 97 HIS A O 1
ATOM 759 N N . THR A 1 98 ? 7.220 7.513 -6.294 1.00 98.00 98 THR A N 1
ATOM 760 C CA . THR A 1 98 ? 7.796 8.574 -7.144 1.00 98.00 98 THR A CA 1
ATOM 761 C C . THR A 1 98 ? 6.713 9.486 -7.723 1.00 98.00 98 THR A C 1
ATOM 763 O O . THR A 1 98 ? 6.821 10.709 -7.651 1.00 98.00 98 THR A O 1
ATOM 766 N N . PHE A 1 99 ? 5.644 8.897 -8.261 1.00 98.44 99 PHE A N 1
ATOM 767 C CA . PHE A 1 99 ? 4.497 9.647 -8.767 1.00 98.44 99 PHE A CA 1
ATOM 768 C C . PHE A 1 99 ? 3.658 10.225 -7.621 1.00 98.44 99 PHE A C 1
ATOM 770 O O . PHE A 1 99 ? 3.274 11.391 -7.682 1.00 98.44 99 PHE A O 1
ATOM 777 N N . GLY A 1 100 ? 3.420 9.444 -6.562 1.00 98.12 100 GLY A N 1
ATOM 778 C CA . GLY A 1 100 ? 2.647 9.873 -5.394 1.00 98.12 100 GLY A CA 1
ATOM 779 C C . GLY A 1 100 ? 3.230 11.117 -4.724 1.00 98.12 100 GLY A C 1
ATOM 780 O O . GLY A 1 100 ? 2.523 12.105 -4.548 1.00 98.12 100 GLY A O 1
ATOM 781 N N . HIS A 1 101 ? 4.540 11.141 -4.470 1.00 97.88 101 HIS A N 1
ATOM 782 C CA . HIS A 1 101 ? 5.220 12.305 -3.901 1.00 97.88 101 HIS A CA 1
ATOM 783 C C . HIS A 1 101 ? 5.154 13.537 -4.812 1.00 97.88 101 HIS A C 1
ATOM 785 O O . HIS A 1 101 ? 5.066 14.658 -4.312 1.00 97.88 101 HIS A O 1
ATOM 791 N N . ALA A 1 102 ? 5.169 13.362 -6.138 1.00 98.06 102 ALA A N 1
ATOM 792 C CA . ALA A 1 102 ? 4.980 14.478 -7.062 1.00 98.06 102 ALA A CA 1
ATOM 793 C C . ALA A 1 102 ? 3.565 15.074 -6.945 1.00 98.06 102 ALA A C 1
ATOM 795 O O . ALA A 1 102 ? 3.412 16.297 -6.961 1.00 98.06 102 ALA A O 1
ATOM 796 N N . LEU A 1 103 ? 2.541 14.230 -6.772 1.00 98.00 103 LEU A N 1
ATOM 797 C CA . LEU A 1 103 ? 1.161 14.666 -6.547 1.00 98.00 103 LEU A CA 1
ATOM 798 C C . LEU A 1 103 ? 0.997 15.351 -5.186 1.00 98.00 103 LEU A C 1
ATOM 800 O O . LEU A 1 103 ? 0.419 16.432 -5.128 1.00 98.00 103 LEU A O 1
ATOM 804 N N . GLU A 1 104 ? 1.562 14.784 -4.119 1.00 97.81 104 GLU A N 1
ATOM 805 C CA . GLU A 1 104 ? 1.579 15.408 -2.790 1.00 97.81 104 GLU A CA 1
ATOM 806 C C . GLU A 1 104 ? 2.255 16.785 -2.815 1.00 97.81 104 GLU A C 1
ATOM 808 O O . GLU A 1 104 ? 1.748 17.749 -2.245 1.00 97.81 104 GLU A O 1
ATOM 813 N N . ALA A 1 105 ? 3.390 16.912 -3.507 1.00 97.12 105 ALA A N 1
ATOM 814 C CA . ALA A 1 105 ? 4.064 18.195 -3.661 1.00 97.12 105 ALA A CA 1
ATOM 815 C C . ALA A 1 105 ? 3.203 19.196 -4.453 1.00 97.12 105 ALA A C 1
ATOM 817 O O . ALA A 1 105 ? 3.120 20.366 -4.075 1.00 97.12 105 ALA A O 1
ATOM 818 N N . ALA A 1 106 ? 2.522 18.747 -5.514 1.00 97.75 106 ALA A N 1
ATOM 819 C CA . ALA A 1 106 ? 1.622 19.577 -6.318 1.00 97.75 106 ALA A CA 1
ATOM 820 C C . ALA A 1 106 ? 0.366 20.030 -5.549 1.00 97.75 106 ALA A C 1
ATOM 822 O O . ALA A 1 106 ? -0.183 21.100 -5.829 1.00 97.75 106 ALA A O 1
ATOM 823 N N . THR A 1 107 ? -0.083 19.256 -4.559 1.00 97.56 107 THR A N 1
ATOM 824 C CA . THR A 1 107 ? -1.140 19.665 -3.623 1.00 97.56 107 THR A CA 1
ATOM 825 C C . THR A 1 107 ? -0.609 20.429 -2.416 1.00 97.56 107 THR A C 1
ATOM 827 O O . THR A 1 107 ? -1.391 20.758 -1.532 1.00 97.56 107 THR A O 1
ATOM 830 N N . GLN A 1 108 ? 0.688 20.755 -2.378 1.00 96.81 108 GLN A N 1
ATOM 831 C CA . GLN A 1 108 ? 1.347 21.425 -1.251 1.00 96.81 108 GLN A CA 1
ATOM 832 C C . GLN A 1 108 ? 1.186 20.661 0.072 1.00 96.81 108 GLN A C 1
ATOM 834 O O . GLN A 1 108 ? 1.181 21.263 1.143 1.00 96.81 108 GLN A O 1
ATOM 839 N N . TYR A 1 109 ? 1.073 19.332 -0.005 1.00 94.81 109 TYR A N 1
ATOM 840 C CA . TYR A 1 109 ? 0.807 18.440 1.123 1.00 94.81 109 TYR A CA 1
ATOM 841 C C . TYR A 1 109 ? -0.510 18.749 1.857 1.00 94.81 109 TYR A C 1
ATOM 843 O O . TYR A 1 109 ? -0.655 18.427 3.036 1.00 94.81 109 TYR A O 1
ATOM 851 N N . ASP A 1 110 ? -1.473 19.365 1.167 1.00 97.12 110 ASP A N 1
ATOM 852 C CA . ASP A 1 110 ? -2.812 19.604 1.693 1.00 97.12 110 ASP A CA 1
ATOM 853 C C . ASP A 1 110 ? -3.608 18.290 1.755 1.00 97.12 110 ASP A C 1
ATOM 855 O O . ASP A 1 110 ? -4.118 17.795 0.743 1.00 97.12 110 ASP A O 1
ATOM 859 N N . GLY A 1 111 ? -3.741 17.743 2.966 1.00 95.00 111 GLY A N 1
ATOM 860 C CA . GLY A 1 111 ? -4.490 16.515 3.234 1.00 95.00 111 GLY A CA 1
ATOM 861 C C . GLY A 1 111 ? -5.983 16.615 2.907 1.00 95.00 111 GLY A C 1
ATOM 862 O O . GLY A 1 111 ? -6.618 15.594 2.636 1.00 95.00 111 GLY A O 1
ATOM 863 N N . ALA A 1 112 ? -6.566 17.818 2.841 1.00 96.50 112 ALA A N 1
ATOM 864 C CA . ALA A 1 112 ? -7.937 17.980 2.358 1.00 96.50 112 ALA A CA 1
ATOM 865 C C . ALA A 1 112 ? -8.049 17.667 0.856 1.00 96.50 112 ALA A C 1
ATOM 867 O O . ALA A 1 112 ? -9.096 17.212 0.402 1.00 96.50 112 ALA A O 1
ATOM 868 N N . ARG A 1 113 ? -6.964 17.855 0.094 1.00 97.44 113 ARG A N 1
ATOM 869 C CA . ARG A 1 113 ? -6.909 17.604 -1.353 1.00 97.44 113 ARG A CA 1
ATOM 870 C C . ARG A 1 113 ? -6.403 16.212 -1.708 1.00 97.44 113 ARG A C 1
ATOM 872 O O . ARG A 1 113 ? -6.903 15.632 -2.665 1.00 97.44 113 ARG A O 1
ATOM 879 N N . LEU A 1 114 ? -5.394 15.717 -0.991 1.00 97.69 114 LEU A N 1
ATOM 880 C CA . LEU A 1 114 ? -4.776 14.417 -1.252 1.00 97.69 114 LEU A CA 1
ATOM 881 C C . LEU A 1 114 ? -4.062 13.909 0.002 1.00 97.69 114 LEU A C 1
ATOM 883 O O . LEU A 1 114 ? -3.150 14.571 0.497 1.00 97.69 114 LEU A O 1
ATOM 887 N N . VAL A 1 115 ? -4.439 12.730 0.492 1.00 97.56 115 VAL A N 1
ATOM 888 C CA . VAL A 1 115 ? -3.666 12.028 1.529 1.00 97.56 115 VAL A CA 1
ATOM 889 C C . VAL A 1 115 ? -2.652 11.076 0.895 1.00 97.56 115 VAL A C 1
ATOM 891 O O . VAL A 1 115 ? -2.791 10.676 -0.259 1.00 97.56 115 VAL A O 1
ATOM 894 N N . HIS A 1 116 ? -1.617 10.702 1.650 1.00 97.38 116 HIS A N 1
ATOM 895 C CA . HIS A 1 116 ? -0.478 9.928 1.141 1.00 97.38 116 HIS A CA 1
ATOM 896 C C . HIS A 1 116 ? -0.897 8.663 0.374 1.00 97.38 116 HIS A C 1
ATOM 898 O O . HIS A 1 116 ? -0.518 8.491 -0.781 1.00 97.38 116 HIS A O 1
ATOM 904 N N . GLY A 1 117 ? -1.751 7.826 0.969 1.00 97.69 117 GLY A N 1
ATOM 905 C CA . GLY A 1 117 ? -2.199 6.584 0.333 1.00 97.69 117 GLY A CA 1
ATOM 906 C C . GLY A 1 117 ? -3.015 6.786 -0.949 1.00 97.69 117 GLY A C 1
ATOM 907 O O . GLY A 1 117 ? -2.929 5.964 -1.855 1.00 97.69 117 GLY A O 1
ATOM 908 N N . GLU A 1 118 ? -3.740 7.904 -1.090 1.00 98.44 118 GLU A N 1
ATOM 909 C CA . GLU A 1 118 ? -4.393 8.270 -2.360 1.00 98.44 118 GLU A CA 1
ATOM 910 C C . GLU A 1 118 ? -3.337 8.588 -3.430 1.00 98.44 118 GLU A C 1
ATOM 912 O O . GLU A 1 118 ? -3.430 8.118 -4.566 1.00 98.44 118 GLU A O 1
ATOM 917 N N . GLY A 1 119 ? -2.296 9.340 -3.057 1.00 98.31 119 GLY A N 1
ATOM 918 C CA . GLY A 1 119 ? -1.151 9.619 -3.923 1.00 98.31 119 GLY A CA 1
ATOM 919 C C . GLY A 1 119 ? -0.417 8.346 -4.345 1.00 98.31 119 GLY A C 1
ATOM 920 O O . GLY A 1 119 ? -0.107 8.181 -5.526 1.00 98.31 119 GLY A O 1
ATOM 921 N N . VAL A 1 120 ? -0.188 7.421 -3.410 1.00 98.50 120 VAL A N 1
ATOM 922 C CA . VAL A 1 120 ? 0.441 6.121 -3.683 1.00 98.50 120 VAL A CA 1
ATOM 923 C C . VAL A 1 120 ? -0.441 5.259 -4.587 1.00 98.50 120 VAL A C 1
ATOM 925 O O . VAL A 1 120 ? 0.079 4.712 -5.556 1.00 98.50 120 VAL A O 1
ATOM 928 N N . ALA A 1 121 ? -1.759 5.190 -4.369 1.00 98.62 121 ALA A N 1
ATOM 929 C CA . ALA A 1 121 ? -2.681 4.449 -5.237 1.00 98.62 121 ALA A CA 1
ATOM 930 C C . ALA A 1 121 ? -2.640 4.952 -6.690 1.00 98.62 121 ALA A C 1
ATOM 932 O O . ALA A 1 121 ? -2.429 4.170 -7.623 1.00 98.62 121 ALA A O 1
ATOM 933 N N . ILE A 1 122 ? -2.748 6.272 -6.890 1.00 98.50 122 ILE A N 1
ATOM 934 C CA . ILE A 1 122 ? -2.611 6.885 -8.221 1.00 98.50 122 ILE A CA 1
ATOM 935 C C . ILE A 1 122 ? -1.220 6.592 -8.793 1.00 98.50 122 ILE A C 1
ATOM 937 O O . ILE A 1 122 ? -1.075 6.263 -9.972 1.00 98.50 122 ILE A O 1
ATOM 941 N N . GLY A 1 123 ? -0.187 6.680 -7.960 1.00 98.62 123 GLY A N 1
ATOM 942 C CA . GLY A 1 123 ? 1.180 6.409 -8.362 1.00 98.62 123 GLY A CA 1
ATOM 943 C C . GLY A 1 123 ? 1.417 4.966 -8.803 1.00 98.62 123 GLY A C 1
ATOM 944 O O . GLY A 1 123 ? 2.136 4.749 -9.776 1.00 98.62 123 GLY A O 1
ATOM 945 N N . MET A 1 124 ? 0.798 3.982 -8.148 1.00 98.69 124 MET A N 1
ATOM 946 C CA . MET A 1 124 ? 0.869 2.572 -8.543 1.00 98.69 124 MET A CA 1
ATOM 947 C C . MET A 1 124 ? 0.197 2.335 -9.894 1.00 98.69 124 MET A C 1
ATOM 949 O O . MET A 1 124 ? 0.774 1.651 -10.741 1.00 98.69 124 MET A O 1
ATOM 953 N N . ALA A 1 125 ? -0.965 2.947 -10.137 1.00 98.44 125 ALA A N 1
ATOM 954 C CA . ALA A 1 125 ? -1.610 2.916 -11.448 1.00 98.44 125 ALA A CA 1
ATOM 955 C C . ALA A 1 125 ? -0.704 3.524 -12.535 1.00 98.44 125 ALA A C 1
ATOM 957 O O . ALA A 1 125 ? -0.472 2.916 -13.581 1.00 98.44 125 ALA A O 1
ATOM 958 N N . LEU A 1 126 ? -0.118 4.700 -12.278 1.00 98.44 126 LEU A N 1
ATOM 959 C CA . LEU A 1 126 ? 0.814 5.347 -13.208 1.00 98.44 126 LEU A CA 1
ATOM 960 C C . LEU A 1 126 ? 2.063 4.498 -13.471 1.00 98.44 126 LEU A C 1
ATOM 962 O O . LEU A 1 126 ? 2.477 4.383 -14.625 1.00 98.44 126 LEU A O 1
ATOM 966 N N . ALA A 1 127 ? 2.627 3.873 -12.436 1.00 98.44 127 ALA A N 1
ATOM 967 C CA . ALA A 1 127 ? 3.773 2.982 -12.561 1.00 98.44 127 ALA A CA 1
ATOM 968 C C . ALA A 1 127 ? 3.456 1.778 -13.461 1.00 98.44 127 ALA A C 1
ATOM 970 O O . ALA A 1 127 ? 4.219 1.509 -14.384 1.00 98.44 127 ALA A O 1
ATOM 971 N N . HIS A 1 128 ? 2.307 1.115 -13.2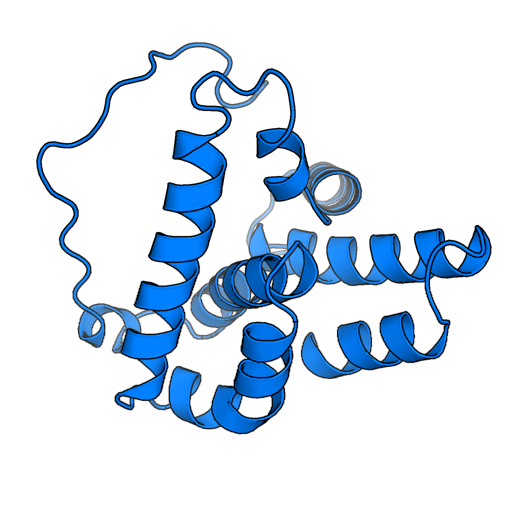87 1.00 98.19 128 HIS A N 1
ATOM 972 C CA . HIS A 1 128 ? 1.929 -0.030 -14.128 1.00 98.19 128 HIS A CA 1
ATOM 973 C C . HIS A 1 128 ? 1.655 0.373 -15.580 1.00 98.19 128 HIS A C 1
ATOM 975 O O . HIS A 1 128 ? 2.128 -0.289 -16.506 1.00 98.19 128 HIS A O 1
ATOM 981 N N . ARG A 1 129 ? 0.971 1.502 -15.810 1.00 98.12 129 ARG A N 1
ATOM 982 C CA . ARG A 1 129 ? 0.794 2.049 -17.168 1.00 98.12 129 ARG A CA 1
ATOM 983 C C . ARG A 1 129 ? 2.133 2.371 -17.826 1.00 98.12 129 ARG A C 1
ATOM 985 O O . ARG A 1 129 ? 2.297 2.151 -19.025 1.00 98.12 129 ARG A O 1
ATOM 992 N N . PHE A 1 130 ? 3.074 2.925 -17.065 1.00 98.31 130 PHE A N 1
ATOM 993 C CA . PHE A 1 130 ? 4.411 3.240 -17.554 1.00 98.31 130 PHE A CA 1
ATOM 994 C C . PHE A 1 130 ? 5.191 1.967 -17.899 1.00 98.31 130 PHE A C 1
ATOM 996 O O . PHE A 1 130 ? 5.693 1.862 -19.016 1.00 98.31 130 PHE A O 1
ATOM 1003 N N . SER A 1 131 ? 5.196 0.967 -17.014 1.00 98.19 131 SER A N 1
ATOM 1004 C CA . SER A 1 131 ? 5.797 -0.349 -17.263 1.00 98.19 131 SER A CA 1
ATOM 1005 C C . SER A 1 131 ? 5.213 -1.029 -18.503 1.00 98.19 131 SER A C 1
ATOM 1007 O O . SER A 1 131 ? 5.966 -1.559 -19.318 1.00 98.19 131 SER A O 1
ATOM 1009 N N . SER A 1 132 ? 3.895 -0.950 -18.709 1.00 98.00 132 SER A N 1
ATOM 1010 C CA . SER A 1 132 ? 3.237 -1.476 -19.910 1.00 98.00 132 SER A CA 1
ATOM 1011 C C . SER A 1 132 ? 3.711 -0.784 -21.193 1.00 98.00 132 SER A C 1
ATOM 1013 O O . SER A 1 132 ? 4.060 -1.452 -22.163 1.00 98.00 132 SER A O 1
ATOM 1015 N N . ARG A 1 133 ? 3.840 0.552 -21.193 1.00 98.00 133 ARG A N 1
ATOM 1016 C CA . ARG A 1 133 ? 4.390 1.307 -22.340 1.00 98.00 133 ARG A CA 1
ATOM 1017 C C . ARG A 1 133 ? 5.847 0.965 -22.652 1.00 98.00 133 ARG A C 1
ATOM 1019 O O . ARG A 1 133 ? 6.273 1.135 -23.790 1.00 98.00 133 ARG A O 1
ATOM 1026 N N . LEU A 1 134 ? 6.602 0.514 -21.652 1.00 98.38 134 LEU A N 1
ATOM 1027 C CA . LEU A 1 134 ? 7.979 0.047 -21.805 1.00 98.38 134 LEU A CA 1
ATOM 1028 C C . LEU A 1 134 ? 8.078 -1.444 -22.170 1.00 98.38 134 LEU A C 1
ATOM 1030 O O . LEU A 1 134 ? 9.188 -1.948 -22.310 1.00 98.38 134 LEU A O 1
ATOM 1034 N N . ASN A 1 135 ? 6.950 -2.143 -22.344 1.00 97.75 135 ASN A N 1
ATOM 1035 C CA . ASN A 1 135 ? 6.874 -3.595 -22.551 1.00 97.75 135 ASN A CA 1
ATOM 1036 C C . ASN A 1 135 ? 7.481 -4.421 -21.398 1.00 97.75 135 ASN A C 1
ATOM 1038 O O . ASN A 1 135 ? 7.994 -5.515 -21.621 1.00 97.75 135 ASN A O 1
ATOM 1042 N N . LEU A 1 136 ? 7.430 -3.902 -20.167 1.00 97.50 136 LEU A N 1
ATOM 1043 C CA . LEU A 1 136 ? 7.890 -4.594 -18.955 1.00 97.50 136 LEU A CA 1
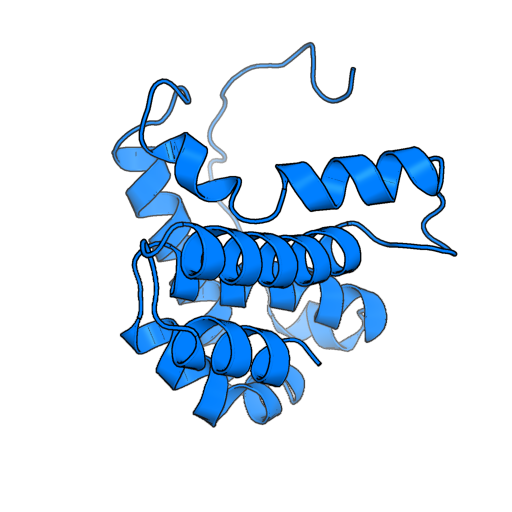ATOM 1044 C C . LEU A 1 136 ? 6.758 -5.321 -18.214 1.00 97.50 136 LEU A C 1
ATOM 1046 O O . LEU A 1 136 ? 7.031 -6.161 -17.364 1.00 97.50 136 LEU A O 1
ATOM 1050 N N . ALA A 1 137 ? 5.500 -4.987 -18.511 1.00 95.88 137 ALA A N 1
ATOM 1051 C CA . ALA A 1 137 ? 4.310 -5.587 -17.909 1.00 95.88 137 ALA A CA 1
ATOM 1052 C C . ALA A 1 137 ? 3.161 -5.652 -18.927 1.00 95.88 137 ALA A C 1
ATOM 1054 O O . ALA A 1 137 ? 3.131 -4.866 -19.881 1.00 95.88 137 ALA A O 1
ATOM 1055 N N . SER A 1 138 ? 2.199 -6.557 -18.721 1.00 96.88 138 SER A N 1
ATOM 1056 C CA . SER A 1 138 ? 1.027 -6.638 -19.594 1.00 96.88 138 SER A CA 1
ATOM 1057 C C . SER A 1 138 ? 0.151 -5.382 -19.450 1.00 96.88 138 SER A C 1
ATOM 1059 O O . SER A 1 138 ? -0.033 -4.882 -18.336 1.00 96.88 138 SER A O 1
ATOM 1061 N N . PRO A 1 139 ? -0.446 -4.865 -20.540 1.00 95.88 139 PRO A N 1
ATOM 1062 C CA . PRO A 1 139 ? -1.526 -3.883 -20.441 1.00 95.88 139 PRO A CA 1
ATOM 1063 C C . PRO A 1 139 ? -2.695 -4.364 -19.566 1.00 95.88 139 PRO A C 1
ATOM 1065 O O . PRO A 1 139 ? -3.322 -3.547 -18.889 1.00 95.88 139 PRO A O 1
ATOM 1068 N N . ASP A 1 140 ? -2.953 -5.675 -19.538 1.00 97.62 140 ASP A N 1
ATOM 1069 C CA . ASP A 1 140 ? -4.011 -6.272 -18.718 1.00 97.62 140 ASP A CA 1
ATOM 1070 C C . ASP A 1 140 ? -3.698 -6.157 -17.220 1.00 97.62 140 ASP A C 1
ATOM 1072 O O . ASP A 1 140 ? -4.597 -5.884 -16.426 1.00 97.62 140 ASP A O 1
ATOM 1076 N N . ASP A 1 141 ? -2.421 -6.267 -16.832 1.00 96.25 141 ASP A N 1
ATOM 1077 C CA . ASP A 1 141 ? -1.998 -6.064 -15.441 1.00 96.25 141 ASP A CA 1
ATOM 1078 C C . ASP A 1 141 ? -2.239 -4.615 -15.014 1.00 96.25 141 ASP A C 1
ATOM 1080 O O . ASP A 1 141 ? -2.772 -4.362 -13.936 1.00 96.25 141 ASP A O 1
ATOM 1084 N N . ALA A 1 142 ? -1.920 -3.645 -15.878 1.00 96.94 142 ALA A N 1
ATOM 1085 C CA . ALA A 1 142 ? -2.192 -2.238 -15.589 1.00 96.94 142 ALA A CA 1
ATOM 1086 C C . ALA A 1 142 ? -3.694 -1.975 -15.395 1.00 96.94 142 ALA A C 1
ATOM 1088 O O . ALA A 1 142 ? -4.079 -1.286 -14.449 1.00 96.94 142 ALA A O 1
ATOM 1089 N N . ALA A 1 143 ? -4.543 -2.563 -16.243 1.00 97.75 143 ALA A N 1
ATOM 1090 C CA . ALA A 1 143 ? -5.993 -2.455 -16.111 1.00 97.75 143 ALA A CA 1
ATOM 1091 C C . ALA A 1 143 ? -6.514 -3.120 -14.824 1.00 97.75 143 ALA A C 1
ATOM 1093 O O . ALA A 1 143 ? -7.361 -2.542 -14.141 1.00 97.75 143 ALA A O 1
ATOM 1094 N N . ARG A 1 144 ? -5.986 -4.296 -14.465 1.00 97.94 144 ARG A N 1
ATOM 1095 C CA . ARG A 1 144 ? -6.329 -5.027 -13.237 1.00 97.94 144 ARG A CA 1
ATOM 1096 C C . ARG A 1 144 ? -5.984 -4.221 -11.983 1.00 97.94 144 ARG A C 1
ATOM 1098 O O . ARG A 1 144 ? -6.832 -4.053 -11.109 1.00 97.94 144 ARG A O 1
ATOM 1105 N N . VAL A 1 145 ? -4.777 -3.655 -11.923 1.00 98.00 145 VAL A N 1
ATOM 1106 C CA . VAL A 1 145 ? -4.335 -2.812 -10.799 1.00 98.00 145 VAL A CA 1
ATOM 1107 C C . VAL A 1 145 ? -5.189 -1.554 -10.673 1.00 98.00 145 VAL A C 1
ATOM 1109 O O . VAL A 1 145 ? -5.634 -1.219 -9.577 1.00 98.00 145 VAL A O 1
ATOM 1112 N N . GLU A 1 146 ? -5.464 -0.871 -11.785 1.00 97.38 146 GLU A N 1
ATOM 1113 C CA . GLU A 1 146 ? -6.345 0.299 -11.782 1.00 97.38 146 GLU A CA 1
ATOM 1114 C C . GLU A 1 146 ? -7.763 -0.030 -11.321 1.00 97.38 146 GLU A C 1
ATOM 1116 O O . GLU A 1 146 ? -8.364 0.766 -10.603 1.00 97.38 146 GLU A O 1
ATOM 1121 N N . ALA A 1 147 ? -8.311 -1.170 -11.742 1.00 97.94 147 ALA A N 1
ATOM 1122 C CA . ALA A 1 147 ? -9.650 -1.589 -11.352 1.00 97.94 147 ALA A CA 1
ATOM 1123 C C . ALA A 1 147 ? -9.741 -1.880 -9.850 1.00 97.94 147 ALA A C 1
ATOM 1125 O O . ALA A 1 147 ? -10.732 -1.514 -9.228 1.00 97.94 147 ALA A O 1
ATOM 1126 N N . HIS A 1 148 ? -8.709 -2.495 -9.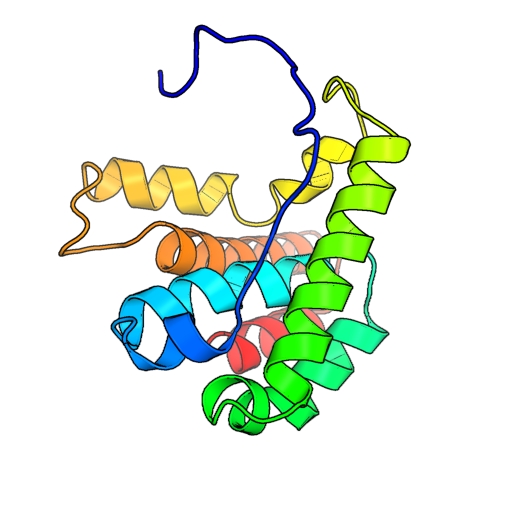267 1.00 98.00 148 HIS A N 1
ATOM 1127 C CA . HIS A 1 148 ? -8.676 -2.817 -7.842 1.00 98.00 148 HIS A CA 1
ATOM 1128 C C . HIS A 1 148 ? -8.535 -1.581 -6.936 1.00 98.00 148 HIS A C 1
ATOM 1130 O O . HIS A 1 148 ? -9.057 -1.568 -5.826 1.00 98.00 148 HIS A O 1
ATOM 1136 N N . LEU A 1 149 ? -7.833 -0.539 -7.396 1.00 96.81 149 LEU A N 1
ATOM 1137 C CA . LEU A 1 149 ? -7.565 0.677 -6.614 1.00 96.81 149 LEU A CA 1
ATOM 1138 C C . LEU A 1 149 ? -8.667 1.755 -6.714 1.00 96.81 149 LEU A C 1
ATOM 1140 O O . LEU A 1 149 ? -8.490 2.842 -6.159 1.00 96.81 149 LEU A O 1
ATOM 1144 N N . ARG A 1 150 ? -9.765 1.493 -7.434 1.00 90.00 150 ARG A N 1
ATOM 1145 C CA . ARG A 1 150 ? -10.919 2.402 -7.588 1.00 90.00 150 ARG A CA 1
ATOM 1146 C C . ARG A 1 150 ? -12.000 2.133 -6.548 1.00 90.00 150 ARG A C 1
ATOM 1148 O O . ARG A 1 150 ? -12.546 3.133 -6.027 1.00 90.00 150 ARG A O 1
#

Foldseek 3Di:
DPPPDDDQDDDPDDDDDLVVCVPPPVVVVLLVVLLLCLLCVLPNVVSNVVCLVCVVVLSVSPVVVVVSVVVSVVSLVVQCVVPVPPPPSVCSSCQLVVQLVVVCVVVVVPVVVDDSSNSSLVSNLVNQVVCCVVVNHPPVVSVVSNVSSD

pLDDT: mean 95.75, std 4.58, range [62.72, 98.69]

Radius of gyration: 15.86 Å; chains: 1; bounding box: 37×36×44 Å

Sequence (150 aa):
GKNLVGVFLQPRLVLADTEVLDTLPIREFRAGYAELAKYGLIDRPEFFAWLEANWGKVFAGGPERAEAIAEACRAKADVVARDEFETGDRALLNLGHTFGHALEAATQYDGARLVHGEGVAIGMALAHRFSSRLNLASPDDAARVEAHLR